Protein AF-A0A352Q0Z3-F1 (afdb_monomer)

Mean predicted aligned error: 4.87 Å

pLDDT: mean 89.37, std 8.65, range [57.72, 97.88]

Foldseek 3Di:
DDDFDDPDVLETEDDPDDDPVVDDPPRHYHYDDDDDDDVVNVVVVPD

Sequence (47 aa):
MPKSVEIAPGRYRESYGRYLEDFNVGDVYEHRPGRTITESDNTWFTL

Secondary structure (DSSP, 8-state):
-PPPEEEETTEEE--S---GGG--TT-EEE-S------HHHHHHHH-

Radius of gyration: 15.43 Å; Cα contacts (8 Å, |Δi|>4): 42; chains: 1; bounding box: 44×21×30 Å

Solvent-accessible surface area (backbone atoms only — not comparable to full-atom values): 3226 Å² total; per-residue (Å²): 121,61,74,55,48,74,78,48,95,60,28,27,39,63,48,70,75,82,60,81,86,77,64,60,94,83,56,43,72,48,75,78,81,86,78,87,88,54,70,67,58,52,4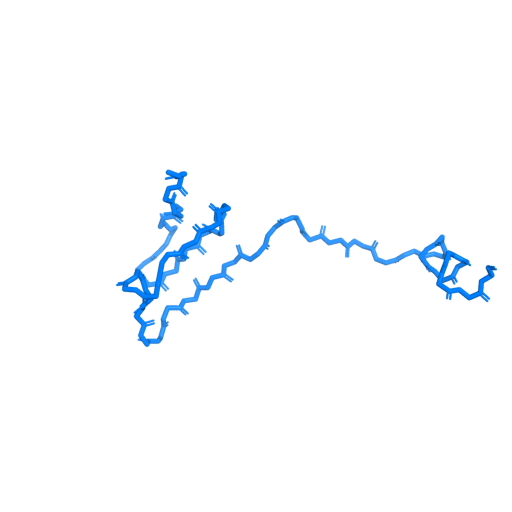9,71,73,75,112

Structure (mmCIF, N/CA/C/O backbone):
data_AF-A0A352Q0Z3-F1
#
_entry.id   AF-A0A352Q0Z3-F1
#
loop_
_atom_site.group_PDB
_atom_site.id
_atom_site.type_symbol
_atom_site.label_atom_id
_atom_site.label_alt_id
_atom_site.label_comp_id
_atom_site.label_asym_id
_atom_site.label_entity_id
_atom_site.label_seq_id
_atom_site.pdbx_PDB_ins_code
_atom_site.Cartn_x
_atom_site.Cartn_y
_atom_site.Cartn_z
_atom_site.occupancy
_atom_site.B_iso_or_equiv
_atom_site.auth_seq_id
_atom_site.auth_comp_id
_atom_site.auth_asym_id
_atom_site.auth_atom_id
_atom_site.pdbx_PDB_model_num
ATOM 1 N N . MET A 1 1 ? -6.804 14.463 8.361 1.00 57.72 1 MET A N 1
ATOM 2 C CA . MET A 1 1 ? -6.162 13.666 7.290 1.00 57.72 1 MET A CA 1
ATOM 3 C C . MET A 1 1 ? -7.235 13.299 6.274 1.00 57.72 1 MET A C 1
ATOM 5 O O . MET A 1 1 ? -8.382 13.176 6.695 1.00 57.72 1 MET A O 1
ATOM 9 N N . PRO A 1 2 ? -6.943 13.217 4.965 1.00 60.19 2 PRO A N 1
ATOM 10 C CA . PRO A 1 2 ? -7.962 12.854 3.984 1.00 60.19 2 PRO A CA 1
ATOM 11 C C . PRO A 1 2 ? -8.441 11.423 4.249 1.00 60.19 2 PRO A C 1
ATOM 13 O O . PRO A 1 2 ? -7.632 10.500 4.285 1.00 60.19 2 PRO A O 1
ATOM 16 N N . LYS A 1 3 ? -9.748 11.251 4.459 1.00 68.69 3 LYS A N 1
ATOM 17 C CA . LYS A 1 3 ? -10.385 9.941 4.640 1.00 68.69 3 LYS A CA 1
ATOM 18 C C . LYS A 1 3 ? -10.391 9.191 3.305 1.00 68.69 3 LYS A C 1
ATOM 20 O O . LYS A 1 3 ? -10.515 9.812 2.249 1.00 68.69 3 LYS A O 1
ATOM 25 N N . SER A 1 4 ? -10.237 7.872 3.347 1.00 80.69 4 SER A N 1
ATOM 26 C CA . SER A 1 4 ? -10.241 7.038 2.147 1.00 80.69 4 SER A CA 1
ATOM 27 C C . SER A 1 4 ? -11.557 7.149 1.399 1.00 80.69 4 SER A C 1
ATOM 29 O O . SER A 1 4 ? -12.620 7.213 2.018 1.00 80.69 4 SER A O 1
ATOM 31 N N . VAL A 1 5 ? -11.490 7.137 0.073 1.00 86.06 5 VAL A N 1
ATOM 32 C CA . VAL A 1 5 ? -12.681 7.276 -0.765 1.00 86.06 5 VAL A CA 1
ATOM 33 C C . VAL A 1 5 ? -13.341 5.911 -0.903 1.00 86.06 5 VAL A C 1
ATOM 35 O O . VAL A 1 5 ? -12.731 4.990 -1.446 1.00 86.06 5 VAL A O 1
ATOM 38 N N . GLU A 1 6 ? -14.573 5.773 -0.419 1.00 90.56 6 GLU A N 1
ATOM 39 C CA . GLU A 1 6 ? -15.380 4.575 -0.657 1.00 90.56 6 GLU A CA 1
ATOM 40 C C . GLU A 1 6 ? -15.768 4.507 -2.137 1.00 90.56 6 GLU A C 1
ATOM 42 O O . GLU A 1 6 ? -16.337 5.448 -2.688 1.00 90.56 6 GLU A O 1
ATOM 47 N N . ILE A 1 7 ? -15.397 3.411 -2.795 1.00 91.38 7 ILE A N 1
ATOM 48 C CA . ILE A 1 7 ? -15.639 3.184 -4.228 1.00 91.38 7 ILE A CA 1
ATOM 49 C C . ILE A 1 7 ? -16.688 2.095 -4.468 1.00 91.38 7 ILE A C 1
ATOM 51 O O . ILE A 1 7 ? -17.311 2.069 -5.526 1.00 91.38 7 ILE A O 1
ATOM 55 N N . ALA A 1 8 ? -16.885 1.211 -3.492 1.00 91.31 8 ALA A N 1
ATOM 56 C CA . ALA A 1 8 ? -17.980 0.253 -3.403 1.00 91.31 8 ALA A CA 1
ATOM 57 C C . ALA A 1 8 ? -18.179 -0.116 -1.918 1.00 91.31 8 ALA A C 1
ATOM 59 O O . ALA A 1 8 ? -17.278 0.162 -1.125 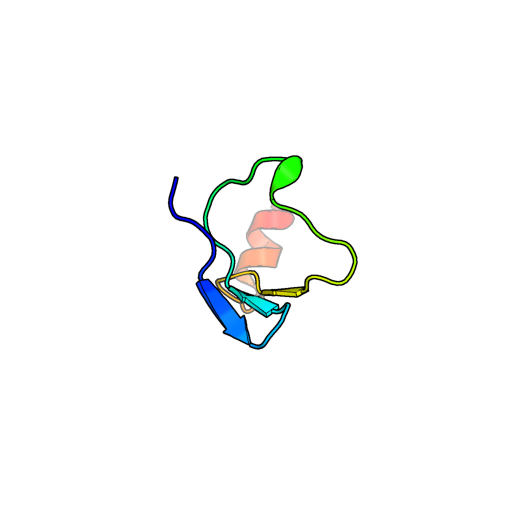1.00 91.31 8 ALA A O 1
ATOM 60 N N . PRO A 1 9 ? -19.301 -0.749 -1.527 1.00 92.88 9 PRO A N 1
ATOM 61 C CA . PRO A 1 9 ? -19.531 -1.135 -0.135 1.00 92.88 9 PRO A CA 1
ATOM 62 C C . PRO A 1 9 ? -18.361 -1.948 0.435 1.00 92.88 9 PRO A C 1
ATOM 64 O O . PRO A 1 9 ? -18.003 -2.987 -0.125 1.00 92.88 9 PRO A O 1
ATOM 67 N N . GLY A 1 10 ? -17.738 -1.449 1.507 1.00 91.31 10 GLY A N 1
ATOM 68 C CA . GLY A 1 10 ? -16.579 -2.092 2.147 1.00 91.31 10 GLY A CA 1
ATOM 69 C C . GLY A 1 10 ? -15.296 -2.080 1.306 1.00 91.31 10 GLY A C 1
ATOM 70 O O . GLY A 1 10 ? -14.335 -2.780 1.620 1.00 91.31 10 GLY A O 1
ATOM 71 N N . ARG A 1 11 ? -15.251 -1.310 0.213 1.00 93.06 11 ARG A N 1
ATOM 72 C CA . ARG A 1 11 ? -14.088 -1.193 -0.668 1.00 93.06 11 ARG A CA 1
ATOM 73 C C . ARG A 1 11 ? -13.695 0.262 -0.807 1.00 93.06 11 ARG A C 1
ATOM 75 O O . ARG A 1 11 ? -14.438 1.087 -1.341 1.00 93.06 11 ARG A O 1
ATOM 82 N N . TYR A 1 12 ? -12.481 0.567 -0.379 1.00 91.81 12 TYR A N 1
ATOM 83 C CA . TYR A 1 12 ? -11.999 1.934 -0.315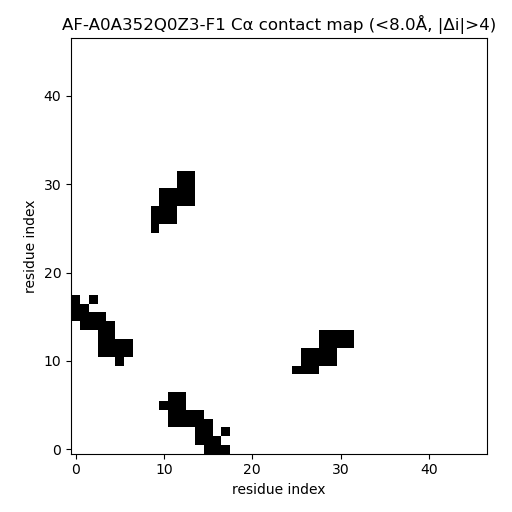 1.00 91.81 12 TYR A CA 1
ATOM 84 C C . TYR A 1 12 ? -10.713 2.079 -1.109 1.00 91.81 12 TYR A C 1
ATOM 86 O O . TYR A 1 12 ? -9.820 1.233 -1.059 1.00 91.81 12 TYR A O 1
ATOM 94 N N . ARG A 1 13 ? -10.590 3.196 -1.815 1.00 89.62 13 ARG A N 1
ATOM 95 C CA . ARG A 1 13 ? -9.313 3.635 -2.359 1.00 89.62 13 ARG A CA 1
ATOM 96 C C . ARG A 1 13 ? -8.488 4.239 -1.235 1.00 89.62 13 ARG A C 1
ATOM 98 O O . ARG A 1 13 ? -8.982 5.093 -0.498 1.00 89.62 13 ARG A O 1
ATOM 105 N N . GLU A 1 14 ? -7.251 3.783 -1.108 1.00 84.62 14 GLU A N 1
ATOM 106 C CA . GLU A 1 14 ? -6.322 4.262 -0.095 1.00 84.62 14 GLU A CA 1
ATOM 107 C C . GLU A 1 14 ? -6.166 5.792 -0.124 1.00 84.62 14 GLU A C 1
ATOM 109 O O . GLU A 1 14 ? -6.094 6.421 -1.182 1.00 84.62 14 GLU A O 1
ATOM 114 N N . SER A 1 15 ? -6.089 6.371 1.073 1.00 81.88 15 SER A N 1
ATOM 115 C CA . SER A 1 15 ? -5.586 7.715 1.341 1.00 81.88 15 SER A CA 1
ATOM 116 C C . SER A 1 15 ? -4.530 7.633 2.449 1.00 81.88 15 SER A C 1
ATOM 118 O O . SER A 1 15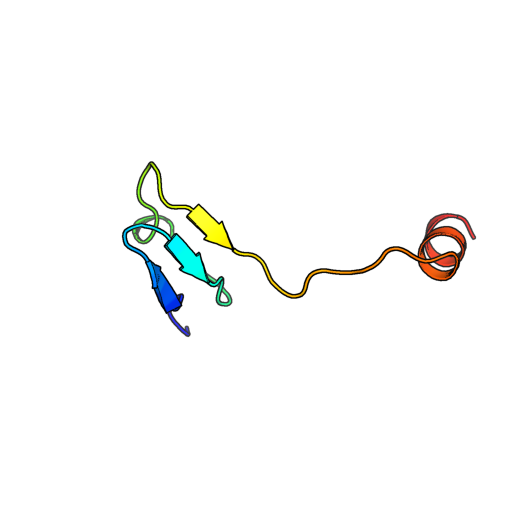 ? -4.442 6.632 3.164 1.00 81.88 15 SER A O 1
ATOM 120 N N . TYR A 1 16 ? -3.718 8.680 2.594 1.00 81.81 16 TYR A N 1
ATOM 121 C CA . TYR A 1 16 ? -2.634 8.700 3.575 1.00 81.81 16 TYR A CA 1
ATOM 122 C C . TYR A 1 16 ? -3.137 8.724 5.022 1.00 81.81 16 TYR A C 1
ATOM 124 O O . TYR A 1 16 ? -3.814 9.673 5.424 1.00 81.81 16 TYR A O 1
ATOM 132 N N . GLY A 1 17 ? -2.678 7.743 5.806 1.00 78.50 17 GLY A N 1
ATOM 133 C CA . GLY A 1 17 ? -2.859 7.677 7.258 1.00 78.50 17 GLY A CA 1
ATOM 134 C C . GLY A 1 17 ? -4.271 7.268 7.687 1.00 78.50 17 GLY A C 1
ATOM 135 O O . GLY A 1 17 ? -5.262 7.705 7.107 1.00 78.50 17 GLY A O 1
ATOM 136 N N . ARG A 1 18 ? -4.359 6.417 8.717 1.00 83.50 18 ARG A N 1
ATOM 137 C CA . ARG A 1 18 ? -5.610 5.972 9.354 1.00 83.50 18 ARG A CA 1
ATOM 138 C C . ARG A 1 18 ? -5.388 5.678 10.824 1.00 83.50 18 ARG A C 1
ATOM 140 O O . ARG A 1 18 ? -4.279 5.296 11.202 1.00 83.50 18 ARG A O 1
ATOM 147 N N . TYR A 1 19 ? -6.444 5.812 11.614 1.00 88.50 19 TYR A N 1
ATOM 148 C CA . TYR A 1 19 ? -6.438 5.351 12.992 1.00 88.50 19 TYR A CA 1
ATOM 149 C C . TYR A 1 19 ? -6.951 3.913 13.087 1.00 88.50 19 TYR A C 1
ATOM 151 O O . TYR A 1 19 ? -7.597 3.414 12.166 1.00 88.50 19 TYR A O 1
ATOM 159 N N . LEU A 1 20 ? -6.633 3.228 14.188 1.00 90.19 20 LEU A N 1
ATOM 160 C CA . LEU A 1 20 ? -7.018 1.829 14.401 1.00 90.19 20 LEU A CA 1
ATOM 161 C C . LEU A 1 20 ? -8.547 1.653 14.370 1.00 90.19 20 LEU A C 1
ATOM 163 O O . LEU A 1 20 ? -9.056 0.658 13.866 1.00 90.19 20 LEU A O 1
ATOM 167 N N . GLU A 1 21 ? -9.269 2.643 14.876 1.00 91.69 21 GLU A N 1
ATOM 168 C CA . GLU A 1 21 ? -10.726 2.697 14.944 1.00 91.69 21 GLU A CA 1
ATOM 169 C C . GLU A 1 21 ? -11.428 2.861 13.586 1.00 91.69 21 GLU A C 1
ATOM 171 O O . GLU A 1 21 ? -12.631 2.629 13.500 1.00 91.69 21 GLU A O 1
ATOM 176 N N . ASP A 1 22 ? -10.708 3.232 12.523 1.00 88.12 22 ASP A N 1
ATOM 177 C CA . ASP A 1 22 ? -11.283 3.379 11.179 1.00 88.12 22 ASP A CA 1
ATOM 178 C C . ASP A 1 22 ? -11.350 2.048 10.407 1.00 88.12 22 ASP A C 1
ATOM 180 O O . ASP A 1 22 ? -11.895 2.007 9.301 1.00 88.12 22 ASP A O 1
ATOM 184 N N . PHE A 1 23 ? -10.763 0.971 10.940 1.00 89.94 23 PHE A N 1
ATOM 185 C CA . PHE A 1 23 ? -10.696 -0.326 10.270 1.00 89.94 23 PHE A CA 1
ATOM 186 C C . PHE A 1 23 ? -11.868 -1.226 10.661 1.00 89.94 23 PHE A C 1
ATOM 188 O O . PHE A 1 23 ? -12.108 -1.464 11.844 1.00 89.94 23 PHE A O 1
ATOM 195 N N . ASN A 1 24 ? -12.528 -1.819 9.663 1.00 93.75 24 ASN A N 1
ATOM 196 C CA . ASN A 1 24 ? -13.506 -2.881 9.874 1.00 93.75 24 ASN A CA 1
ATOM 197 C C . ASN A 1 24 ? -13.030 -4.193 9.243 1.00 93.75 24 ASN A C 1
ATOM 199 O O . ASN A 1 24 ? -12.395 -4.224 8.186 1.00 93.75 24 ASN A O 1
ATOM 203 N N . VAL A 1 25 ? -13.341 -5.309 9.907 1.00 95.81 25 VAL A N 1
ATOM 204 C CA . VAL A 1 25 ? -13.026 -6.644 9.387 1.00 95.81 25 VAL A CA 1
ATOM 205 C C . VAL A 1 25 ? -13.782 -6.864 8.079 1.00 95.81 25 VAL A C 1
ATOM 207 O O . VAL A 1 25 ? -15.002 -6.736 8.036 1.00 95.81 25 VAL A O 1
ATOM 210 N N . GLY A 1 26 ? -13.049 -7.237 7.031 1.00 95.25 26 GLY A N 1
ATOM 211 C CA . GLY A 1 26 ? -13.601 -7.469 5.696 1.00 95.25 26 GLY A CA 1
ATOM 212 C C . GLY A 1 26 ? -13.472 -6.281 4.745 1.00 95.25 26 GLY A C 1
ATOM 213 O O . GLY A 1 26 ? -13.710 -6.461 3.551 1.00 95.25 26 GLY A O 1
ATOM 214 N N . ASP A 1 27 ? -13.041 -5.111 5.226 1.00 94.38 27 ASP A N 1
ATOM 215 C CA . ASP A 1 27 ? -12.751 -3.986 4.343 1.00 94.38 27 ASP A CA 1
ATOM 216 C C . ASP A 1 27 ? -11.612 -4.321 3.369 1.00 94.38 27 ASP A C 1
ATOM 218 O O . ASP A 1 27 ? -10.581 -4.889 3.741 1.00 94.38 27 ASP A O 1
ATOM 222 N N . VAL A 1 28 ? -11.774 -3.907 2.112 1.00 93.75 28 VAL A N 1
ATOM 223 C CA . VAL A 1 28 ? -10.760 -4.036 1.063 1.00 93.75 28 VAL A CA 1
ATOM 224 C C . VAL A 1 28 ? -10.208 -2.661 0.709 1.00 93.75 28 VAL A C 1
ATOM 226 O O . VAL A 1 28 ? -10.940 -1.764 0.286 1.00 93.75 28 VAL A O 1
ATOM 229 N N . TYR A 1 29 ? -8.890 -2.514 0.826 1.00 91.75 29 TYR A N 1
ATOM 230 C CA . TYR A 1 29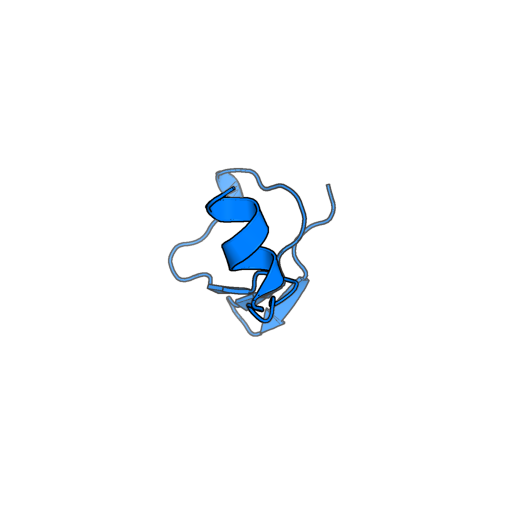 ? -8.183 -1.259 0.590 1.00 91.75 29 TYR A CA 1
ATOM 231 C C . TYR A 1 29 ? -7.319 -1.330 -0.667 1.00 91.75 29 TYR A C 1
ATOM 233 O O . TYR A 1 29 ? -6.316 -2.037 -0.710 1.00 91.75 29 TYR A O 1
ATOM 241 N N . GLU A 1 30 ? -7.704 -0.588 -1.704 1.00 91.12 30 GLU A N 1
ATOM 242 C CA . GLU A 1 30 ? -6.935 -0.506 -2.946 1.00 91.12 30 GLU A CA 1
ATOM 243 C C . GLU A 1 30 ? -5.791 0.503 -2.820 1.00 91.12 30 GLU A C 1
ATOM 245 O O . GLU A 1 30 ? -6.035 1.715 -2.812 1.00 91.12 30 GLU A O 1
ATOM 250 N N . HIS A 1 31 ? -4.555 -0.002 -2.775 1.00 87.62 31 HIS A N 1
ATOM 251 C CA . HIS A 1 31 ? -3.330 0.803 -2.764 1.00 87.62 31 HIS A CA 1
ATOM 252 C C . HIS A 1 31 ? -3.016 1.389 -4.149 1.00 87.62 31 HIS A C 1
ATOM 254 O O . HIS A 1 31 ? -3.240 0.738 -5.178 1.00 87.62 31 HIS A O 1
ATOM 260 N N . ARG A 1 32 ? -2.489 2.620 -4.192 1.00 86.25 32 ARG A N 1
ATOM 261 C CA . ARG A 1 32 ? -2.068 3.288 -5.438 1.00 86.25 32 ARG A CA 1
ATOM 262 C C . ARG A 1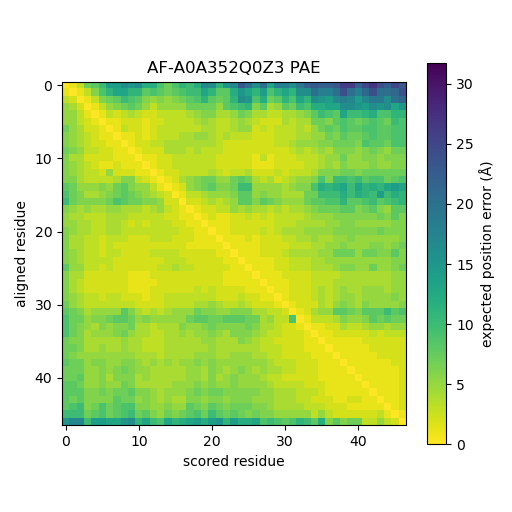 32 ? -0.787 4.108 -5.245 1.00 86.25 32 ARG A C 1
ATOM 264 O O . ARG A 1 32 ? -0.592 4.672 -4.175 1.00 86.25 32 ARG A O 1
ATOM 271 N N . PRO A 1 33 ? 0.013 4.299 -6.314 1.00 89.75 33 PRO A N 1
ATOM 272 C CA . PRO A 1 33 ? -0.163 3.791 -7.681 1.00 89.75 33 PRO A CA 1
ATOM 273 C C . PRO A 1 33 ? 0.297 2.333 -7.848 1.00 89.75 33 PRO A C 1
ATOM 275 O O . PRO A 1 33 ? 1.186 1.868 -7.145 1.00 89.75 33 PRO A O 1
ATOM 278 N N . GLY A 1 34 ? -0.273 1.615 -8.823 1.00 89.94 34 GLY A N 1
ATOM 279 C CA . GLY A 1 34 ? 0.348 0.378 -9.307 1.00 89.94 34 GLY A CA 1
ATOM 280 C C . GLY A 1 34 ? 1.666 0.707 -10.017 1.00 89.94 34 GLY A C 1
ATOM 281 O O . GLY A 1 34 ? 1.724 1.686 -10.763 1.00 89.94 34 GLY A O 1
ATOM 282 N N . ARG A 1 35 ? 2.719 -0.083 -9.786 1.00 92.81 35 ARG A N 1
ATOM 283 C CA . ARG A 1 35 ? 4.051 0.127 -10.376 1.00 92.81 35 ARG A CA 1
ATOM 284 C C . ARG A 1 35 ? 4.420 -1.039 -11.292 1.00 92.81 35 ARG A C 1
ATOM 286 O O . ARG A 1 35 ? 4.396 -2.187 -10.859 1.00 92.81 35 ARG A O 1
ATOM 293 N N . THR A 1 36 ? 4.798 -0.737 -12.533 1.00 96.00 36 THR A N 1
ATOM 294 C CA . THR A 1 36 ? 5.454 -1.703 -13.428 1.00 96.00 36 THR A CA 1
ATOM 295 C C . THR A 1 36 ? 6.907 -1.866 -13.003 1.00 96.00 36 THR A C 1
ATOM 297 O O . THR A 1 36 ? 7.607 -0.866 -12.856 1.00 96.00 36 THR A O 1
ATOM 300 N N . ILE A 1 37 ? 7.355 -3.108 -12.824 1.00 96.62 37 ILE A N 1
ATOM 301 C CA . ILE A 1 37 ? 8.754 -3.417 -12.518 1.00 96.62 37 ILE A CA 1
ATOM 302 C C . ILE A 1 37 ? 9.554 -3.478 -13.815 1.00 96.62 37 ILE A C 1
ATOM 304 O O . ILE A 1 37 ? 9.137 -4.106 -14.789 1.00 96.62 37 ILE A O 1
ATOM 308 N N . THR A 1 38 ? 10.696 -2.806 -13.814 1.00 97.69 38 THR A N 1
ATOM 309 C CA . THR A 1 38 ? 11.589 -2.638 -14.959 1.00 97.69 38 THR A CA 1
ATOM 310 C C . THR A 1 38 ? 13.002 -3.100 -14.617 1.00 97.69 38 THR A C 1
ATOM 312 O O . THR A 1 38 ? 13.323 -3.381 -13.463 1.00 97.69 38 THR A O 1
ATOM 315 N N . GLU A 1 39 ? 13.880 -3.148 -15.619 1.00 97.88 39 GLU A N 1
ATOM 316 C CA . GLU A 1 39 ? 15.300 -3.444 -15.402 1.00 97.88 39 GLU A CA 1
ATOM 317 C C . GLU A 1 39 ? 15.963 -2.437 -14.447 1.00 97.88 39 GLU A C 1
ATOM 319 O O . GLU A 1 39 ? 16.799 -2.824 -13.634 1.00 97.88 39 GLU A O 1
ATOM 324 N N . SER A 1 40 ? 15.535 -1.169 -14.464 1.00 97.69 40 SER A N 1
ATOM 325 C CA . SER A 1 40 ? 16.065 -0.138 -13.566 1.00 97.69 40 SER A CA 1
ATOM 326 C C . SER A 1 40 ? 15.856 -0.476 -12.088 1.00 97.69 40 SER A C 1
ATOM 328 O O . SER A 1 40 ? 16.737 -0.198 -11.277 1.00 97.69 40 SER A O 1
ATOM 330 N N . ASP A 1 41 ? 14.734 -1.112 -11.734 1.00 97.50 41 ASP A N 1
ATOM 331 C CA . ASP A 1 41 ? 14.476 -1.556 -10.361 1.00 97.50 41 ASP A CA 1
ATOM 332 C C . ASP A 1 41 ? 15.484 -2.634 -9.931 1.00 97.50 41 ASP A C 1
ATOM 334 O O . ASP A 1 41 ? 15.962 -2.614 -8.799 1.00 97.50 41 ASP A O 1
ATOM 338 N N . AS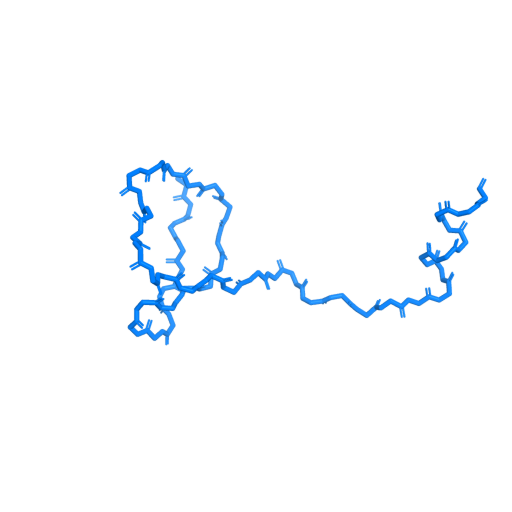N A 1 42 ? 15.860 -3.538 -10.844 1.00 97.12 42 ASN A N 1
ATOM 339 C CA . ASN A 1 42 ? 16.878 -4.555 -10.582 1.00 97.12 42 ASN A CA 1
ATOM 340 C C . ASN A 1 42 ? 18.264 -3.926 -10.395 1.00 97.12 42 ASN A C 1
ATOM 342 O O . ASN A 1 42 ? 18.964 -4.267 -9.443 1.00 97.12 42 ASN A O 1
ATOM 346 N N . THR A 1 43 ? 18.651 -2.985 -11.262 1.00 97.88 43 THR A N 1
ATOM 347 C CA . THR A 1 43 ? 19.933 -2.276 -11.144 1.00 97.88 43 THR A CA 1
ATOM 348 C C . THR A 1 43 ? 20.047 -1.561 -9.799 1.00 97.88 43 THR A C 1
ATOM 350 O O . THR A 1 43 ? 21.027 -1.768 -9.097 1.00 97.88 43 THR A O 1
ATOM 353 N N . TRP A 1 44 ? 19.035 -0.781 -9.400 1.00 96.81 44 TRP A N 1
ATOM 354 C CA . TRP A 1 44 ? 19.046 -0.060 -8.118 1.00 96.81 44 TRP A CA 1
ATOM 355 C C . TRP A 1 44 ? 19.019 -0.970 -6.894 1.00 96.81 44 TRP A C 1
ATOM 357 O O . TRP A 1 44 ? 19.479 -0.574 -5.828 1.00 96.81 44 TRP A O 1
ATOM 367 N N . PHE A 1 45 ? 18.432 -2.160 -7.016 1.00 95.88 45 PHE A N 1
ATOM 368 C CA . PHE A 1 45 ? 18.380 -3.099 -5.903 1.00 95.88 45 PHE A CA 1
ATOM 369 C C . PHE A 1 45 ? 19.695 -3.866 -5.713 1.00 95.88 45 PHE A C 1
ATOM 371 O O . PHE A 1 45 ? 19.973 -4.327 -4.608 1.00 95.88 45 PHE A O 1
ATOM 378 N N . THR A 1 46 ? 20.489 -4.039 -6.773 1.00 94.62 46 THR A N 1
ATOM 379 C CA . THR A 1 46 ? 21.626 -4.974 -6.778 1.00 94.62 46 THR A CA 1
ATOM 380 C C . THR A 1 46 ? 23.009 -4.324 -6.871 1.00 94.62 46 THR A C 1
ATOM 382 O O . THR A 1 46 ? 23.985 -5.018 -6.580 1.00 94.6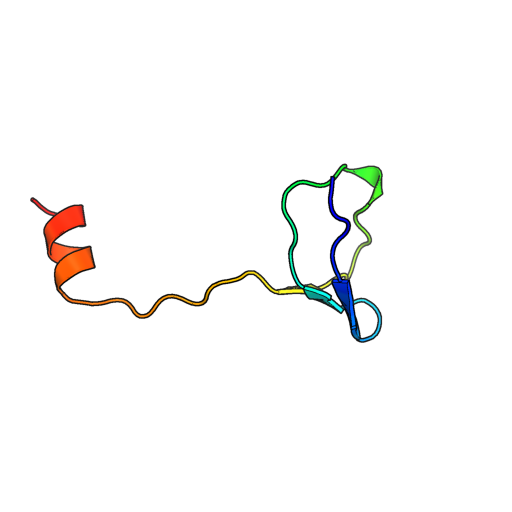2 46 THR A O 1
ATOM 385 N N . LEU A 1 47 ? 23.116 -3.040 -7.241 1.00 88.56 47 LEU A N 1
ATOM 386 C CA . LEU A 1 47 ? 24.374 -2.286 -7.393 1.00 88.56 47 LEU A CA 1
ATOM 387 C C . LEU A 1 47 ? 24.384 -1.027 -6.520 1.00 88.56 47 LEU A C 1
ATOM 389 O O . LEU A 1 47 ? 25.428 -0.790 -5.871 1.00 88.56 47 LEU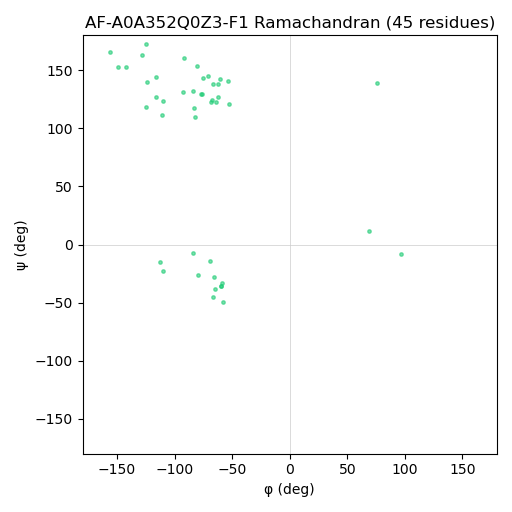 A O 1
#